Protein AF-A0A3S1EMY1-F1 (afdb_monomer_lite)

pLDDT: mean 81.62, std 15.62, range [44.19, 96.94]

Sequence (85 aa):
YGTRSFCPTCGGRVAWVDDNEAEVAIGSLDIAPTDLVPEYELWTSRRETWLHALPGTEQFEHDRPAQHSAEAPTPRSLSDIDAEI

Secondary structure (DSSP, 8-state):
-TTEEE-TTT--EEEEE-SS-EEE-GGG-SS--SS----EE--GGG--TTSPPPTT-EE-SSSPPPPP-PPPPPPPPGGGTTT--

Radius of gyration: 16.2 Å; chains: 1; bounding box: 31×34×43 Å

Foldseek 3Di:
DPQWDADPPPRHTAWRDDQADIDGDQVVDPDRDDPDDAQADALCCPPDPPDDDRPNHHYYVHDDDDDDDDGRDDDDDPVVVVPPD

Structure (mmCIF, N/CA/C/O backbone):
data_AF-A0A3S1EMY1-F1
#
_entry.id   AF-A0A3S1EMY1-F1
#
loop_
_atom_site.group_PDB
_atom_site.id
_atom_site.type_symbol
_atom_site.label_atom_id
_atom_site.label_alt_id
_atom_site.label_comp_id
_atom_site.label_asym_id
_atom_site.label_entity_id
_atom_site.label_seq_id
_atom_site.pdbx_PDB_ins_code
_atom_site.Cartn_x
_atom_site.Cartn_y
_atom_site.Cartn_z
_atom_site.occupancy
_atom_site.B_iso_or_equiv
_atom_site.auth_seq_id
_atom_site.auth_comp_id
_atom_site.auth_asym_id
_atom_site.auth_atom_id
_atom_site.pdbx_PDB_model_num
ATOM 1 N N . TYR A 1 1 ? 16.289 -4.364 -7.591 1.00 54.94 1 TYR A N 1
ATOM 2 C CA . TYR A 1 1 ? 17.273 -4.600 -6.510 1.00 54.94 1 TYR A CA 1
ATOM 3 C C . TYR A 1 1 ? 16.662 -5.599 -5.546 1.00 54.94 1 TYR A C 1
ATOM 5 O O . TYR A 1 1 ? 15.678 -5.262 -4.894 1.00 54.94 1 TYR A O 1
ATOM 13 N N . GLY A 1 2 ? 17.192 -6.825 -5.502 1.00 76.31 2 GLY A N 1
ATOM 14 C CA . GLY A 1 2 ? 16.506 -7.942 -4.842 1.00 76.31 2 GLY A CA 1
ATOM 15 C C . GLY A 1 2 ? 15.116 -8.161 -5.448 1.00 76.31 2 GLY A C 1
ATOM 16 O O . GLY A 1 2 ? 14.943 -7.991 -6.651 1.00 76.31 2 GLY A O 1
ATOM 17 N N . THR A 1 3 ? 14.130 -8.417 -4.597 1.00 77.94 3 THR A N 1
ATOM 18 C CA . THR A 1 3 ? 12.711 -8.615 -4.934 1.00 77.94 3 THR A CA 1
ATOM 19 C C . THR A 1 3 ? 11.952 -7.321 -5.270 1.00 77.94 3 THR A C 1
ATOM 21 O O . THR A 1 3 ? 10.780 -7.363 -5.621 1.00 77.94 3 THR A O 1
ATOM 24 N N . ARG A 1 4 ? 12.594 -6.140 -5.186 1.00 84.94 4 ARG A N 1
ATOM 25 C CA . ARG A 1 4 ? 11.989 -4.838 -5.544 1.00 84.94 4 ARG A CA 1
ATOM 26 C C . ARG A 1 4 ? 12.306 -4.449 -6.987 1.00 84.94 4 ARG A C 1
ATOM 28 O O . ARG A 1 4 ? 13.483 -4.298 -7.348 1.00 84.94 4 ARG A O 1
ATOM 35 N N . SER A 1 5 ? 11.257 -4.178 -7.756 1.00 87.69 5 SER A N 1
ATOM 36 C CA . SER A 1 5 ? 11.304 -3.736 -9.150 1.00 87.69 5 SER A CA 1
ATOM 37 C C . SER A 1 5 ? 11.022 -2.238 -9.274 1.00 87.69 5 SER A C 1
ATOM 39 O O . SER A 1 5 ? 10.135 -1.696 -8.609 1.00 87.69 5 SER A O 1
ATOM 41 N N . PHE A 1 6 ? 11.776 -1.571 -10.149 1.00 89.25 6 PHE A N 1
ATOM 42 C CA . PHE A 1 6 ? 11.685 -0.131 -10.397 1.00 89.25 6 PHE A CA 1
ATOM 43 C C . PHE A 1 6 ? 11.603 0.144 -11.899 1.00 89.25 6 PHE A C 1
ATOM 45 O O . PHE A 1 6 ? 12.236 -0.555 -12.690 1.00 89.25 6 PHE A O 1
ATOM 52 N N . CYS A 1 7 ? 10.853 1.175 -12.288 1.00 87.50 7 CYS A N 1
ATOM 53 C CA . CYS A 1 7 ? 10.755 1.607 -13.676 1.00 87.50 7 CYS A CA 1
ATOM 54 C C . CYS A 1 7 ? 12.102 2.196 -14.134 1.00 87.50 7 CYS A C 1
ATOM 56 O O . CYS A 1 7 ? 12.584 3.141 -13.502 1.00 87.50 7 CYS A O 1
ATOM 58 N N . PRO A 1 8 ? 12.705 1.708 -15.236 1.00 88.19 8 PRO A N 1
ATOM 59 C CA . PRO A 1 8 ? 13.998 2.207 -15.705 1.00 88.19 8 PRO A CA 1
ATOM 60 C C . PRO A 1 8 ? 13.932 3.645 -16.240 1.00 88.19 8 PRO A C 1
ATOM 62 O O . PRO A 1 8 ? 14.965 4.294 -16.367 1.00 88.19 8 PRO A O 1
ATOM 65 N N . THR A 1 9 ? 12.736 4.154 -16.549 1.00 93.25 9 THR A N 1
ATOM 66 C CA . THR A 1 9 ? 12.540 5.499 -17.105 1.00 93.25 9 THR A CA 1
ATOM 67 C C . THR A 1 9 ? 12.375 6.563 -16.024 1.00 93.25 9 THR A C 1
ATOM 69 O O . THR A 1 9 ? 12.982 7.625 -16.122 1.00 93.25 9 THR A O 1
ATOM 72 N N . CYS A 1 10 ? 11.558 6.305 -14.996 1.00 92.56 10 CYS A N 1
ATOM 73 C CA . CYS A 1 10 ? 11.226 7.304 -13.970 1.00 92.56 10 CYS A CA 1
ATOM 74 C C . CYS A 1 10 ? 11.723 6.959 -12.559 1.00 92.56 10 CYS A C 1
ATOM 76 O O . CYS A 1 10 ? 11.614 7.788 -11.661 1.00 92.56 10 CYS A O 1
ATOM 78 N N . GLY A 1 11 ? 12.239 5.747 -12.333 1.00 89.38 11 GLY A N 1
ATOM 79 C CA . GLY A 1 11 ? 12.691 5.287 -11.016 1.00 89.38 11 GLY A CA 1
ATOM 80 C C . GLY A 1 11 ? 11.568 4.948 -10.029 1.00 89.38 11 GLY A C 1
ATOM 81 O O . GLY A 1 11 ? 11.855 4.595 -8.887 1.00 89.38 11 GLY A O 1
ATOM 82 N N . GLY A 1 12 ? 10.298 5.029 -10.441 1.00 87.44 12 GLY A N 1
ATOM 83 C CA . GLY A 1 12 ? 9.155 4.666 -9.602 1.00 87.44 12 GLY A CA 1
ATOM 84 C C . GLY A 1 12 ? 9.157 3.183 -9.220 1.00 87.44 12 GLY A C 1
ATOM 85 O O . GLY A 1 12 ? 9.577 2.335 -10.010 1.00 87.44 12 GLY A O 1
ATOM 86 N N . ARG A 1 13 ? 8.684 2.865 -8.008 1.00 87.81 13 ARG A N 1
ATOM 87 C CA . ARG A 1 13 ? 8.473 1.479 -7.559 1.00 87.81 13 ARG A CA 1
ATOM 88 C C . ARG A 1 13 ? 7.336 0.859 -8.373 1.00 87.81 13 ARG A C 1
ATOM 90 O O . ARG A 1 13 ? 6.276 1.463 -8.472 1.00 87.81 13 ARG A O 1
ATOM 97 N N . VAL A 1 14 ? 7.569 -0.325 -8.935 1.00 85.44 14 VAL A N 1
ATOM 98 C CA . VAL A 1 14 ? 6.589 -1.028 -9.781 1.00 85.44 14 VAL A CA 1
ATOM 99 C C . VAL A 1 14 ? 5.921 -2.145 -8.995 1.00 85.44 14 VAL A C 1
ATOM 101 O O . VAL A 1 14 ? 4.737 -2.077 -8.698 1.00 85.44 14 VAL A O 1
ATOM 104 N N . ALA A 1 15 ? 6.702 -3.141 -8.596 1.00 88.31 15 ALA A N 1
ATOM 105 C CA . ALA A 1 15 ? 6.221 -4.228 -7.764 1.00 88.31 15 ALA A CA 1
ATOM 106 C C . ALA A 1 15 ? 7.326 -4.672 -6.816 1.00 88.31 15 ALA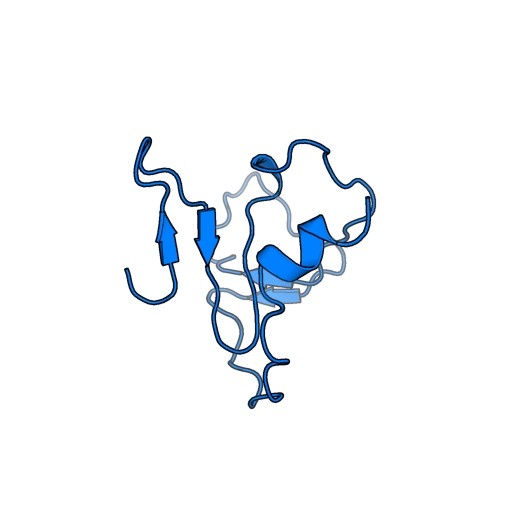 A C 1
ATOM 108 O O . ALA A 1 15 ? 8.520 -4.459 -7.063 1.00 88.31 15 ALA A O 1
ATOM 109 N N . TRP A 1 16 ? 6.918 -5.292 -5.724 1.00 89.38 16 TRP A N 1
ATOM 110 C CA . TRP A 1 16 ? 7.776 -6.196 -4.984 1.00 89.38 16 TRP A CA 1
ATOM 111 C C . TRP A 1 16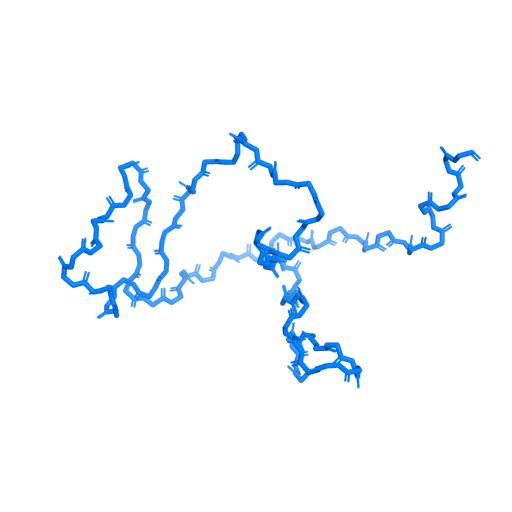 ? 7.186 -7.586 -5.105 1.00 89.38 16 TRP A C 1
ATOM 113 O O . TRP A 1 16 ? 5.992 -7.739 -4.902 1.00 89.38 16 TRP A O 1
ATOM 123 N N . VAL A 1 17 ? 7.990 -8.559 -5.506 1.00 87.88 17 VAL A N 1
ATOM 124 C CA . VAL A 1 17 ? 7.519 -9.927 -5.720 1.00 87.88 17 VAL A CA 1
ATOM 125 C C . VAL A 1 17 ? 8.513 -10.854 -5.059 1.00 87.88 17 VAL A C 1
ATOM 127 O O . VAL A 1 17 ? 9.712 -10.762 -5.341 1.00 87.88 17 VAL A O 1
ATOM 130 N N . ASP A 1 18 ? 8.021 -11.710 -4.180 1.00 83.56 18 ASP A N 1
ATOM 131 C CA . ASP A 1 18 ? 8.745 -12.880 -3.710 1.00 83.56 18 ASP A CA 1
ATOM 132 C C . ASP A 1 18 ? 8.037 -14.160 -4.181 1.00 83.56 18 ASP A C 1
ATOM 134 O O . ASP A 1 18 ? 7.171 -14.120 -5.057 1.00 83.56 18 ASP A O 1
ATOM 138 N N . ASP A 1 19 ? 8.450 -15.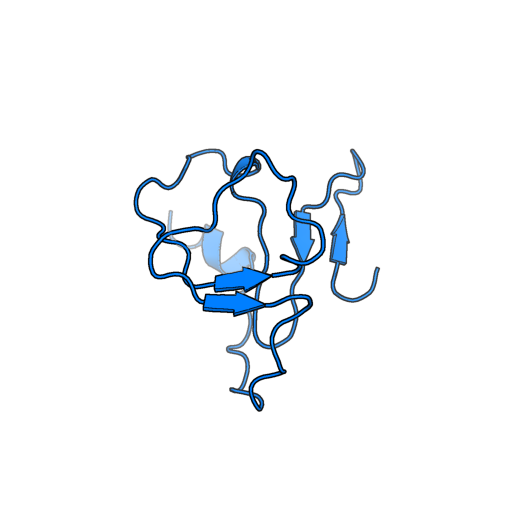311 -3.658 1.00 82.06 19 ASP A N 1
ATOM 139 C CA . ASP A 1 19 ? 7.887 -16.597 -4.068 1.00 82.06 19 ASP A CA 1
ATOM 140 C C . ASP A 1 19 ? 6.442 -16.804 -3.565 1.00 82.06 19 ASP A C 1
ATOM 142 O O . ASP A 1 19 ? 5.750 -17.710 -4.018 1.00 82.06 19 ASP A O 1
ATOM 146 N N . ASN A 1 20 ? 5.952 -15.991 -2.630 1.00 81.25 20 ASN A N 1
ATOM 147 C CA . ASN A 1 20 ? 4.661 -16.183 -1.975 1.00 81.25 20 ASN A CA 1
ATOM 148 C C . ASN A 1 20 ? 3.668 -15.048 -2.246 1.00 81.25 20 ASN A C 1
ATOM 150 O O . ASN A 1 20 ? 2.464 -15.303 -2.297 1.00 81.25 20 ASN A O 1
ATOM 154 N N . GLU A 1 21 ? 4.144 -13.820 -2.429 1.00 84.94 21 GLU A N 1
ATOM 155 C CA . GLU A 1 21 ? 3.328 -12.618 -2.513 1.00 84.94 21 GLU A CA 1
ATOM 156 C C . GLU A 1 21 ? 3.870 -11.607 -3.530 1.00 84.94 21 GLU A C 1
ATOM 158 O O . GLU A 1 21 ? 5.066 -11.501 -3.814 1.00 84.94 21 GLU A O 1
ATOM 163 N N . ALA A 1 22 ? 2.946 -10.803 -4.058 1.00 88.19 22 ALA A N 1
ATOM 164 C CA . ALA A 1 22 ? 3.253 -9.634 -4.861 1.00 88.19 22 ALA A CA 1
ATOM 165 C C . ALA A 1 22 ? 2.624 -8.391 -4.220 1.00 88.19 22 ALA A C 1
ATOM 167 O O . ALA A 1 22 ? 1.412 -8.316 -4.033 1.00 88.19 22 ALA A O 1
ATOM 168 N N . GLU A 1 23 ? 3.445 -7.388 -3.922 1.00 88.44 23 GLU A N 1
ATOM 169 C CA . GLU A 1 23 ? 3.004 -6.070 -3.480 1.00 88.44 23 GLU A CA 1
ATOM 170 C C . GLU A 1 23 ? 2.953 -5.119 -4.681 1.00 88.44 23 GLU A C 1
ATOM 172 O O . GLU A 1 23 ? 3.974 -4.847 -5.329 1.00 88.44 23 GLU A O 1
ATOM 177 N N . VAL A 1 24 ? 1.764 -4.572 -4.935 1.00 88.81 24 VAL A N 1
ATOM 178 C CA . VAL A 1 24 ? 1.504 -3.558 -5.961 1.00 88.81 24 VAL A CA 1
ATOM 179 C C . VAL A 1 24 ? 0.851 -2.350 -5.298 1.00 88.81 24 VAL A C 1
ATOM 181 O O . VAL A 1 24 ? -0.096 -2.485 -4.523 1.00 88.81 24 VAL A O 1
ATOM 184 N N . ALA A 1 25 ? 1.346 -1.148 -5.594 1.00 87.75 25 ALA A N 1
ATOM 185 C CA . ALA A 1 25 ? 0.735 0.072 -5.086 1.00 87.75 25 ALA A CA 1
ATOM 186 C C . ALA A 1 25 ? -0.599 0.320 -5.806 1.00 87.75 25 ALA A C 1
ATOM 188 O O . ALA A 1 25 ? -0.610 0.580 -7.001 1.00 87.75 25 ALA A O 1
ATOM 189 N N . ILE A 1 26 ? -1.727 0.308 -5.090 1.00 88.56 26 ILE A N 1
ATOM 190 C CA . ILE A 1 26 ? -3.063 0.496 -5.697 1.00 88.56 26 ILE A CA 1
ATOM 191 C C . ILE A 1 26 ? -3.141 1.787 -6.534 1.00 88.56 26 ILE A C 1
ATOM 193 O O . ILE A 1 26 ? -3.747 1.803 -7.600 1.00 88.56 26 ILE A O 1
ATOM 197 N N . GLY A 1 27 ? -2.474 2.858 -6.091 1.00 86.00 27 GLY A N 1
ATOM 198 C CA . GLY A 1 27 ? -2.433 4.137 -6.808 1.00 86.00 27 GLY A CA 1
ATOM 199 C C . GLY A 1 27 ? -1.685 4.115 -8.147 1.00 86.00 27 GLY A C 1
ATOM 200 O O . GLY A 1 27 ?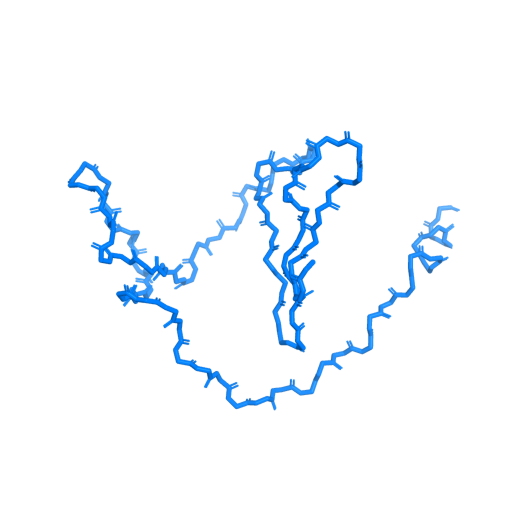 -1.710 5.120 -8.849 1.00 86.00 27 GLY A O 1
ATOM 201 N N . SER A 1 28 ? -1.009 3.017 -8.502 1.00 84.69 28 SER A N 1
ATOM 202 C CA . SER A 1 28 ? -0.378 2.844 -9.815 1.00 84.69 28 SER A CA 1
ATOM 203 C C . SER A 1 28 ? -1.272 2.143 -10.840 1.00 84.69 28 SER A C 1
ATOM 205 O O . SER A 1 28 ? -0.809 1.899 -11.950 1.00 84.69 28 SER A O 1
ATOM 207 N N . LEU A 1 29 ? -2.500 1.759 -10.479 1.00 86.81 29 LEU A N 1
ATOM 208 C CA . LEU A 1 29 ? -3.444 1.096 -11.381 1.00 86.81 29 LEU A CA 1
ATOM 209 C C . LEU A 1 29 ? -4.256 2.133 -12.167 1.00 86.81 29 LEU A C 1
ATOM 211 O O . LEU A 1 29 ? -4.731 3.110 -11.589 1.00 86.81 29 LEU A O 1
ATOM 215 N N . ASP A 1 30 ? -4.465 1.894 -13.465 1.00 89.44 30 ASP A N 1
ATOM 216 C CA . ASP A 1 30 ? -5.266 2.785 -14.323 1.00 89.44 30 ASP A CA 1
ATOM 217 C C . ASP A 1 30 ? -6.740 2.832 -13.895 1.00 89.44 30 ASP A C 1
ATOM 219 O O . ASP A 1 30 ? -7.407 3.863 -13.993 1.00 89.44 30 ASP A O 1
ATOM 223 N N . ILE A 1 31 ? -7.249 1.702 -13.401 1.00 91.81 31 ILE A N 1
ATOM 224 C CA . ILE A 1 31 ? -8.599 1.563 -12.862 1.00 91.81 31 ILE A CA 1
ATOM 225 C C . ILE A 1 31 ? -8.468 1.250 -11.377 1.00 91.81 31 ILE A C 1
ATOM 227 O O . ILE A 1 31 ? -7.880 0.237 -10.998 1.00 91.81 31 ILE A O 1
ATOM 231 N N . ALA A 1 32 ? -9.031 2.116 -10.535 1.00 87.81 32 ALA A N 1
ATOM 232 C CA . ALA A 1 32 ? -9.036 1.904 -9.097 1.00 87.81 32 ALA A CA 1
ATOM 233 C C . ALA A 1 32 ? -9.974 0.734 -8.741 1.00 87.81 32 ALA A C 1
ATOM 235 O O . ALA A 1 32 ? -11.172 0.818 -9.032 1.00 87.81 32 ALA A O 1
ATOM 236 N N . PRO A 1 33 ? -9.475 -0.335 -8.098 1.00 87.88 33 PRO A N 1
ATOM 237 C CA . PRO A 1 33 ? -10.339 -1.370 -7.557 1.00 87.88 33 PRO A CA 1
ATOM 238 C C . PRO A 1 33 ? -11.126 -0.802 -6.369 1.00 87.88 33 PRO A C 1
ATOM 240 O O . PRO A 1 33 ? -10.584 -0.060 -5.548 1.00 87.88 33 PRO A O 1
ATOM 243 N N . THR A 1 34 ? -12.414 -1.128 -6.280 1.00 86.44 34 THR A N 1
ATOM 244 C CA . THR A 1 34 ? -13.320 -0.570 -5.256 1.00 86.44 34 THR A CA 1
ATOM 245 C C . THR A 1 34 ? -13.806 -1.598 -4.238 1.00 86.44 34 THR A C 1
ATOM 247 O O . THR A 1 34 ? -14.531 -1.247 -3.314 1.00 86.44 34 THR A O 1
ATOM 250 N N . ASP A 1 35 ? -13.446 -2.862 -4.417 1.00 90.94 35 ASP A N 1
ATOM 251 C CA . ASP A 1 35 ? -13.924 -4.019 -3.657 1.00 90.94 35 ASP A CA 1
ATOM 252 C C . ASP A 1 35 ? -12.838 -4.676 -2.791 1.00 90.94 35 ASP A C 1
ATOM 254 O O . ASP A 1 35 ? -13.116 -5.639 -2.078 1.00 90.94 35 ASP A O 1
ATOM 258 N N . LEU A 1 36 ? -11.615 -4.141 -2.802 1.00 90.38 36 LEU A N 1
ATOM 259 C CA . LEU A 1 36 ? -10.538 -4.628 -1.947 1.00 90.38 36 LEU A CA 1
ATOM 260 C C . LEU A 1 36 ? -10.769 -4.215 -0.491 1.00 90.38 36 LEU A C 1
ATOM 262 O O . LEU A 1 36 ? -10.949 -3.035 -0.182 1.00 90.38 36 LEU A O 1
ATOM 266 N N . VAL A 1 37 ? -10.699 -5.195 0.409 1.00 91.19 37 VAL A N 1
ATOM 267 C CA . VAL A 1 37 ? -10.772 -4.995 1.859 1.00 91.19 37 VAL A CA 1
ATOM 268 C C . VAL A 1 37 ? -9.423 -5.379 2.475 1.00 91.19 37 VAL A C 1
ATOM 270 O O . VAL A 1 37 ? -8.939 -6.476 2.203 1.00 91.19 37 VAL A O 1
ATOM 273 N N . PRO A 1 38 ? -8.796 -4.514 3.291 1.00 91.69 38 PRO A N 1
ATOM 274 C CA . PRO A 1 38 ? -7.511 -4.823 3.914 1.00 91.69 38 PRO A CA 1
ATOM 275 C C . PRO A 1 38 ? -7.604 -5.976 4.920 1.00 91.69 38 PRO A C 1
ATOM 277 O O . PRO A 1 38 ? -8.358 -5.901 5.892 1.00 91.69 38 PRO A O 1
ATOM 280 N N . GLU A 1 39 ? -6.788 -7.011 4.722 1.00 92.00 39 GLU A N 1
ATOM 281 C CA . GLU A 1 39 ? -6.696 -8.156 5.639 1.0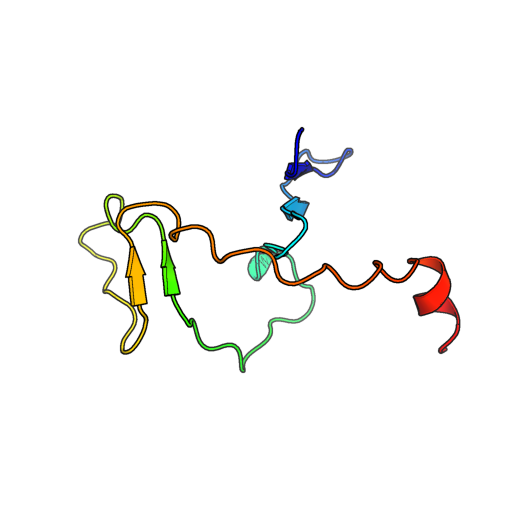0 92.00 39 GLU A CA 1
ATOM 282 C C . GLU A 1 39 ? -5.732 -7.898 6.807 1.00 92.00 39 GLU A C 1
ATOM 284 O O . GLU A 1 39 ? -6.013 -8.283 7.945 1.00 92.00 39 GLU A O 1
ATOM 289 N N . TYR A 1 40 ? -4.636 -7.171 6.557 1.00 93.44 40 TYR A N 1
ATOM 290 C CA . TYR A 1 40 ? -3.646 -6.812 7.576 1.00 93.44 40 TYR A CA 1
ATOM 291 C C . TYR A 1 40 ? -3.022 -5.416 7.375 1.00 93.44 40 TYR A C 1
ATOM 293 O O . TYR A 1 40 ? -3.018 -4.857 6.278 1.00 93.44 40 TYR A O 1
ATOM 301 N N . GLU A 1 41 ? -2.450 -4.870 8.451 1.00 94.75 41 GLU A N 1
ATOM 302 C CA . GLU A 1 41 ? -1.626 -3.661 8.489 1.00 94.75 41 GLU A CA 1
ATOM 303 C C . GLU A 1 41 ? -0.220 -4.016 8.990 1.00 94.75 41 GLU A C 1
ATOM 305 O O . GLU A 1 41 ? -0.066 -4.606 10.060 1.00 94.75 41 GLU A O 1
ATOM 310 N N . LEU A 1 42 ? 0.813 -3.625 8.241 1.00 93.75 42 LEU A N 1
ATOM 311 C CA . LEU A 1 42 ? 2.216 -3.797 8.635 1.00 93.75 42 LEU A CA 1
ATOM 312 C C . LEU A 1 42 ? 2.817 -2.481 9.121 1.00 93.75 42 LEU A C 1
ATOM 314 O O . LEU A 1 42 ? 2.353 -1.398 8.760 1.00 93.75 42 LEU A O 1
ATOM 318 N N . TRP A 1 43 ? 3.905 -2.578 9.885 1.00 95.25 43 TRP A N 1
ATOM 319 C CA . TRP A 1 43 ? 4.679 -1.423 10.354 1.00 95.25 43 TRP A CA 1
ATOM 320 C C . TRP A 1 43 ? 3.856 -0.393 11.145 1.00 95.25 43 TRP A C 1
ATOM 322 O O . TRP A 1 43 ? 4.135 0.809 11.106 1.00 95.25 43 TRP A O 1
ATOM 332 N N . THR A 1 44 ? 2.866 -0.851 11.915 1.00 95.94 44 THR A N 1
ATOM 333 C CA . THR A 1 44 ? 1.978 0.021 12.706 1.00 95.94 44 THR A CA 1
ATOM 334 C C . THR A 1 44 ? 2.716 0.812 13.788 1.00 95.94 44 THR A C 1
ATOM 336 O O . THR A 1 44 ? 2.226 1.847 14.233 1.00 95.94 44 THR A O 1
ATOM 339 N N . SER A 1 45 ? 3.942 0.406 14.139 1.00 95.19 45 SER A N 1
ATOM 340 C CA . SER A 1 45 ? 4.864 1.168 14.994 1.00 95.19 45 SER A CA 1
ATOM 341 C C . SER A 1 45 ? 5.192 2.567 14.452 1.00 95.19 45 SER A C 1
ATOM 343 O O . SER A 1 45 ? 5.565 3.452 15.220 1.00 95.19 45 SER A O 1
ATOM 345 N N . ARG A 1 46 ? 5.044 2.784 13.138 1.00 96.94 46 ARG A N 1
ATOM 346 C CA . ARG A 1 46 ? 5.236 4.080 12.465 1.00 96.94 46 ARG A CA 1
ATOM 347 C C . ARG A 1 46 ? 3.925 4.790 12.140 1.00 96.94 46 ARG A C 1
ATOM 349 O O . ARG A 1 46 ? 3.933 5.760 11.387 1.00 96.94 46 ARG A O 1
ATOM 356 N N . ARG A 1 47 ? 2.794 4.294 12.647 1.00 96.19 47 ARG A N 1
ATOM 357 C CA . ARG A 1 47 ? 1.493 4.902 12.389 1.00 96.19 47 ARG A CA 1
ATOM 358 C C . ARG A 1 47 ? 1.436 6.284 13.023 1.00 96.19 47 ARG A C 1
ATOM 360 O O . ARG A 1 47 ? 1.638 6.447 14.224 1.00 96.19 47 ARG A O 1
ATOM 367 N N . GLU A 1 48 ? 1.107 7.266 12.199 1.00 96.94 48 GLU A N 1
ATOM 368 C CA . GLU A 1 48 ? 0.859 8.624 12.655 1.00 96.94 48 GLU A CA 1
ATOM 369 C C . GLU A 1 48 ? -0.373 8.679 13.562 1.00 96.94 48 GLU A C 1
ATOM 371 O O . GLU A 1 48 ? -1.380 8.028 13.298 1.00 96.94 48 GLU A O 1
ATOM 376 N N . THR A 1 49 ? -0.338 9.516 14.597 1.00 93.25 49 THR A N 1
ATOM 377 C CA . THR A 1 49 ? -1.407 9.595 15.611 1.00 93.25 49 THR A CA 1
ATOM 378 C C . THR A 1 49 ? -2.779 9.972 15.036 1.00 93.25 49 THR A C 1
ATOM 380 O O . THR A 1 49 ? -3.807 9.681 15.643 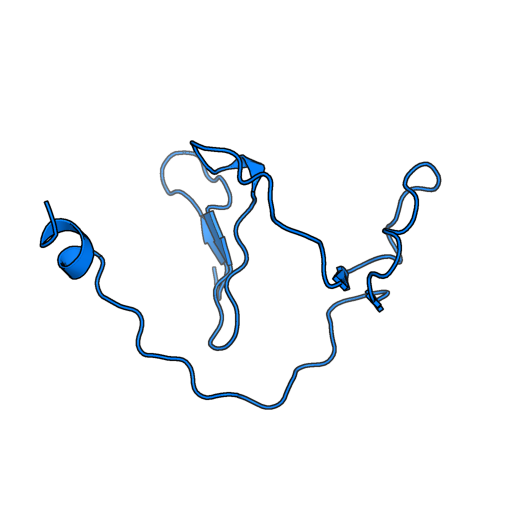1.00 93.25 49 THR A O 1
ATOM 383 N N . TRP A 1 50 ? -2.812 10.633 13.876 1.00 96.56 50 TRP A N 1
ATOM 384 C CA . TRP A 1 50 ? -4.053 11.005 13.194 1.00 96.56 50 TRP A CA 1
ATOM 385 C C . TRP A 1 50 ? -4.662 9.863 12.366 1.00 96.56 50 TRP A C 1
ATOM 387 O O . TRP A 1 50 ? -5.833 9.948 12.002 1.00 96.56 50 TRP A O 1
ATOM 397 N N . LEU A 1 51 ? -3.897 8.813 12.051 1.00 95.12 51 LEU A N 1
ATOM 398 C CA . LEU A 1 51 ? -4.368 7.676 11.267 1.00 95.12 51 LEU A CA 1
ATOM 399 C C . LEU A 1 51 ? -4.908 6.602 12.215 1.00 95.12 51 LEU A C 1
ATOM 401 O O . LEU A 1 51 ? -4.202 6.120 13.097 1.00 95.12 51 LEU A O 1
ATOM 405 N N . HIS A 1 52 ? -6.171 6.222 12.042 1.00 94.19 52 HIS A N 1
ATOM 406 C CA . HIS A 1 52 ? -6.788 5.170 12.845 1.00 94.19 52 HIS A CA 1
ATOM 407 C C . HIS A 1 52 ? -6.444 3.783 12.301 1.00 94.19 52 HIS A C 1
ATOM 409 O O . HIS A 1 52 ? -6.240 3.613 11.102 1.00 94.19 52 HIS A O 1
ATOM 415 N N . ALA A 1 53 ? -6.420 2.792 13.193 1.00 94.88 53 ALA A N 1
ATOM 416 C CA . ALA A 1 53 ? -6.357 1.392 12.798 1.00 94.88 53 ALA A CA 1
ATOM 417 C C . ALA A 1 53 ? -7.553 1.013 11.921 1.00 94.88 53 ALA A C 1
ATOM 419 O O . ALA A 1 53 ? -8.679 1.460 12.176 1.00 94.88 53 ALA A O 1
ATOM 420 N N . LEU A 1 54 ? -7.316 0.150 10.939 1.00 93.50 54 LEU A N 1
ATOM 421 C CA . LEU A 1 54 ? -8.383 -0.347 10.087 1.00 93.50 54 LEU A CA 1
ATOM 422 C C . LEU A 1 54 ? -9.261 -1.347 10.866 1.00 93.50 54 LEU A C 1
ATOM 424 O O . LEU A 1 54 ? -8.739 -2.252 11.526 1.00 93.50 54 LEU A O 1
ATOM 428 N N . PRO A 1 55 ? -10.600 -1.187 10.859 1.00 92.25 55 PRO A N 1
ATOM 429 C CA . PRO A 1 55 ? -11.481 -2.067 11.619 1.00 92.25 55 PRO A CA 1
ATOM 430 C C . PRO A 1 55 ? -11.428 -3.509 11.109 1.00 92.25 55 PRO A C 1
ATOM 432 O O . PRO A 1 55 ? -11.659 -3.759 9.932 1.00 92.25 55 PRO A O 1
ATOM 435 N N . GLY A 1 56 ? -11.205 -4.464 12.014 1.00 89.88 56 GLY A N 1
ATOM 436 C CA . GLY A 1 56 ? -11.215 -5.895 11.681 1.00 89.88 56 GLY A CA 1
ATOM 437 C C . GLY A 1 56 ? -9.953 -6.399 10.975 1.00 89.88 56 GLY A C 1
ATOM 438 O O . GLY A 1 56 ? -9.908 -7.564 10.598 1.00 89.88 56 GLY A O 1
ATOM 439 N N . THR A 1 57 ? -8.941 -5.547 10.837 1.00 94.06 57 THR A N 1
ATOM 440 C CA . THR A 1 57 ? -7.679 -5.851 10.165 1.00 94.06 57 THR A CA 1
ATOM 441 C C . THR A 1 57 ? -6.618 -6.256 11.193 1.00 94.06 57 THR A C 1
ATOM 443 O O . THR A 1 57 ? -6.489 -5.625 12.248 1.00 94.06 57 THR A O 1
ATOM 446 N N . GLU A 1 58 ? -5.864 -7.323 10.917 1.00 94.75 58 GLU A N 1
ATOM 447 C CA . GLU A 1 58 ? -4.766 -7.751 11.791 1.00 94.75 58 GLU A CA 1
ATOM 448 C C . GLU A 1 58 ? -3.636 -6.711 11.774 1.00 94.75 58 GLU A C 1
ATOM 450 O O . GLU A 1 58 ? -3.347 -6.123 10.737 1.00 94.75 58 GLU A O 1
ATOM 455 N N . GLN A 1 59 ? -2.997 -6.447 12.914 1.00 95.25 59 GLN A N 1
ATOM 456 C CA . GLN A 1 59 ? -2.018 -5.364 13.035 1.00 95.25 59 GLN A CA 1
ATOM 457 C C . GLN A 1 59 ? -0.659 -5.881 13.482 1.00 95.25 59 GLN A C 1
ATOM 459 O O . GLN A 1 59 ? -0.541 -6.525 14.524 1.00 95.25 59 GLN A O 1
ATOM 464 N N . PHE A 1 60 ? 0.375 -5.509 12.733 1.00 95.56 60 PHE A N 1
ATOM 465 C CA . PHE A 1 60 ? 1.753 -5.902 12.985 1.00 95.56 60 PHE A CA 1
ATOM 466 C C . PHE A 1 60 ? 2.646 -4.674 13.152 1.00 95.56 60 PHE A C 1
ATOM 468 O O . PHE A 1 60 ? 2.656 -3.767 12.321 1.00 95.56 60 PHE A O 1
ATOM 475 N N . GLU A 1 61 ? 3.456 -4.656 14.211 1.00 95.12 61 GLU A N 1
ATOM 476 C CA . GLU A 1 61 ? 4.413 -3.566 14.452 1.00 95.12 61 GLU A CA 1
ATOM 477 C C . GLU A 1 61 ? 5.515 -3.480 13.375 1.00 95.12 61 GLU A C 1
ATOM 479 O O . GLU A 1 61 ? 6.146 -2.430 13.231 1.00 95.12 61 GLU A O 1
ATOM 484 N N . HIS A 1 62 ? 5.729 -4.569 12.626 1.00 93.62 62 HIS A N 1
ATOM 485 C CA . HIS A 1 62 ? 6.774 -4.779 11.617 1.00 93.62 62 HIS A CA 1
ATOM 486 C C . HIS A 1 62 ? 6.194 -5.609 10.452 1.00 93.62 62 HIS A C 1
ATOM 488 O O . HIS A 1 62 ? 4.978 -5.617 10.251 1.00 93.62 62 HIS A O 1
ATOM 494 N N . ASP A 1 63 ? 7.046 -6.322 9.710 1.00 89.25 63 ASP A N 1
ATOM 495 C CA . ASP A 1 63 ? 6.620 -7.348 8.756 1.00 89.25 63 ASP A CA 1
ATOM 496 C C . ASP A 1 63 ? 5.840 -8.484 9.446 1.00 89.25 63 ASP A C 1
ATOM 498 O O . ASP A 1 63 ? 6.037 -8.782 10.631 1.00 89.25 63 ASP A O 1
ATOM 502 N N . ARG A 1 64 ? 4.958 -9.140 8.685 1.00 88.00 64 ARG A N 1
ATOM 503 C CA . ARG A 1 64 ? 4.227 -10.328 9.136 1.00 88.00 64 ARG A CA 1
ATOM 504 C C . ARG A 1 64 ? 5.212 -11.484 9.365 1.00 88.00 64 ARG A C 1
ATOM 506 O O . ARG A 1 64 ? 6.162 -11.627 8.592 1.00 88.00 64 ARG A O 1
ATOM 513 N N . PRO A 1 65 ? 5.006 -12.345 10.378 1.00 83.69 65 PRO A N 1
ATOM 514 C CA . PRO A 1 65 ? 5.785 -13.571 10.506 1.00 83.69 65 PRO A CA 1
ATOM 515 C C . PRO A 1 65 ? 5.672 -14.405 9.224 1.00 83.69 65 PRO A C 1
ATOM 517 O O . PRO A 1 65 ? 4.563 -14.619 8.734 1.00 83.69 65 PRO A O 1
ATOM 520 N N . ALA A 1 66 ? 6.802 -14.872 8.683 1.00 71.50 66 ALA A N 1
ATOM 521 C CA . ALA A 1 66 ? 6.815 -15.658 7.452 1.00 71.50 66 ALA A CA 1
ATOM 522 C C . ALA A 1 66 ? 5.885 -16.876 7.580 1.00 71.50 66 ALA A C 1
ATOM 524 O O . ALA A 1 66 ? 6.055 -17.705 8.480 1.00 71.50 66 ALA A O 1
ATOM 525 N N . GLN A 1 67 ? 4.902 -16.990 6.685 1.00 61.38 67 GLN A N 1
ATOM 526 C CA . GLN A 1 67 ? 4.130 -18.220 6.558 1.00 61.38 67 GLN A CA 1
ATOM 527 C C . GLN A 1 67 ? 4.982 -19.250 5.821 1.00 61.38 67 GLN A C 1
ATOM 529 O O . GLN A 1 67 ? 5.611 -18.942 4.813 1.00 61.38 67 GLN A O 1
ATOM 534 N N . HIS A 1 68 ? 5.052 -20.465 6.366 1.00 49.22 68 HIS A N 1
ATOM 535 C CA . HIS A 1 68 ? 5.795 -21.561 5.751 1.00 49.22 68 HIS A CA 1
ATOM 536 C C . HIS A 1 68 ? 5.302 -21.765 4.311 1.00 49.22 68 HIS A C 1
ATOM 538 O O . HIS A 1 68 ? 4.100 -21.862 4.073 1.00 49.22 68 HIS A O 1
ATOM 544 N N . SER A 1 69 ? 6.261 -21.805 3.392 1.00 48.94 69 SER A N 1
ATOM 545 C CA . SER A 1 69 ? 6.138 -21.788 1.937 1.00 48.94 69 SER A CA 1
ATOM 546 C C . SER A 1 69 ? 4.968 -22.613 1.394 1.00 48.94 69 SER A C 1
ATOM 548 O O . SER A 1 69 ? 5.009 -23.843 1.400 1.00 48.94 69 SER A O 1
ATOM 550 N N . ALA A 1 70 ? 3.950 -21.939 0.862 1.00 50.09 70 ALA A N 1
ATOM 551 C CA . ALA A 1 70 ? 3.125 -22.532 -0.182 1.00 50.09 70 ALA A CA 1
ATOM 552 C C . ALA A 1 70 ? 3.888 -22.386 -1.506 1.00 50.09 70 ALA A C 1
ATOM 554 O O . ALA A 1 70 ? 4.430 -21.319 -1.789 1.00 50.09 70 ALA A O 1
ATOM 555 N N . GLU A 1 71 ? 3.989 -23.471 -2.268 1.00 45.00 71 GLU A N 1
ATOM 556 C CA . GLU A 1 71 ? 4.685 -23.515 -3.555 1.00 45.00 71 GLU A CA 1
ATOM 557 C C . GLU A 1 71 ? 4.111 -22.468 -4.521 1.00 45.00 71 GLU A C 1
ATOM 559 O O . GLU A 1 71 ? 2.906 -22.450 -4.785 1.00 45.00 71 GLU A O 1
ATOM 564 N N . ALA A 1 72 ? 4.976 -21.578 -5.013 1.00 52.56 72 ALA A N 1
ATOM 565 C CA . ALA A 1 72 ? 4.602 -20.516 -5.934 1.00 52.56 72 ALA A CA 1
ATOM 566 C C . ALA A 1 72 ? 4.053 -21.120 -7.238 1.00 52.56 72 ALA A C 1
ATOM 568 O O . ALA A 1 72 ? 4.743 -21.937 -7.862 1.00 52.56 72 ALA A O 1
ATOM 569 N N . PRO A 1 73 ? 2.858 -20.730 -7.717 1.00 54.44 73 PRO A N 1
ATOM 570 C CA . PRO A 1 73 ? 2.445 -21.084 -9.066 1.00 54.44 73 PRO A CA 1
ATOM 571 C C . PRO A 1 73 ? 3.416 -20.454 -10.070 1.00 54.44 73 PRO A C 1
ATOM 573 O O . PRO A 1 73 ? 3.832 -19.306 -9.911 1.00 54.44 73 PRO A O 1
ATOM 576 N N . THR A 1 74 ? 3.780 -21.200 -11.117 1.00 58.78 74 THR A N 1
ATOM 577 C CA . THR A 1 74 ? 4.670 -20.690 -12.165 1.00 58.78 74 THR A CA 1
ATOM 578 C C . THR A 1 74 ? 4.089 -19.392 -12.735 1.00 58.78 74 THR A C 1
ATOM 580 O O . THR A 1 74 ? 2.939 -19.408 -13.189 1.00 58.78 74 THR A O 1
ATOM 583 N N . PRO A 1 75 ? 4.834 -18.269 -12.710 1.00 60.41 75 PRO A N 1
ATOM 584 C CA . PRO A 1 75 ? 4.339 -17.019 -13.265 1.00 60.41 75 PRO A CA 1
ATOM 585 C C . PRO A 1 75 ? 3.998 -17.238 -14.740 1.00 60.41 75 PRO A C 1
ATOM 587 O O . PRO A 1 75 ? 4.823 -17.747 -15.503 1.00 60.41 75 PRO A O 1
ATOM 590 N N . ARG A 1 76 ? 2.766 -16.893 -15.134 1.00 62.50 76 ARG A N 1
ATOM 591 C CA . ARG A 1 76 ? 2.370 -16.933 -16.547 1.00 62.50 76 ARG A CA 1
ATOM 592 C C . ARG A 1 76 ? 3.198 -15.917 -17.322 1.00 62.50 76 ARG A C 1
ATOM 594 O O . ARG A 1 76 ? 3.472 -14.826 -16.817 1.00 62.50 76 ARG A O 1
ATOM 601 N N . SER A 1 77 ? 3.607 -16.280 -18.532 1.00 69.31 77 SER A N 1
ATOM 602 C CA . SER A 1 77 ? 4.379 -15.379 -19.376 1.00 69.31 77 SER A CA 1
ATOM 603 C C . SER A 1 77 ? 3.508 -14.193 -19.786 1.00 69.31 77 SER A C 1
ATOM 605 O O . SER A 1 77 ? 2.327 -14.353 -20.079 1.00 69.31 77 SER A O 1
ATOM 607 N N . LEU A 1 78 ? 4.094 -12.994 -19.865 1.00 57.41 78 LEU A N 1
ATOM 608 C CA . LEU A 1 78 ? 3.408 -11.815 -20.411 1.00 57.41 78 LEU A CA 1
ATOM 609 C C . LEU A 1 78 ? 2.942 -12.051 -21.859 1.00 57.41 78 LEU A C 1
ATOM 611 O O . LEU A 1 78 ? 1.917 -11.516 -22.261 1.00 57.41 78 LEU A O 1
ATOM 615 N N . SER A 1 79 ? 3.637 -12.915 -22.608 1.00 65.50 79 SER A N 1
ATOM 616 C CA . SER A 1 79 ? 3.219 -13.353 -23.948 1.00 65.50 79 SER A CA 1
ATOM 617 C C . SER A 1 79 ? 1.921 -14.162 -23.966 1.00 65.50 79 SER A C 1
ATOM 619 O O . SER A 1 79 ? 1.327 -14.318 -25.027 1.00 65.50 79 SER A O 1
ATOM 621 N N . ASP A 1 80 ? 1.500 -14.699 -22.819 1.00 60.62 80 ASP A N 1
ATOM 622 C CA . ASP A 1 80 ? 0.281 -15.501 -22.705 1.00 60.62 80 ASP A CA 1
ATOM 623 C C . ASP A 1 80 ? -0.964 -14.611 -22.530 1.00 60.62 80 ASP A C 1
ATOM 625 O O . ASP A 1 80 ? -2.082 -15.099 -22.662 1.00 60.62 80 ASP A O 1
ATOM 629 N N . ILE A 1 81 ? -0.786 -13.311 -22.252 1.00 57.16 81 ILE A N 1
ATOM 630 C CA . ILE A 1 81 ? -1.872 -12.331 -22.068 1.00 57.16 81 ILE A CA 1
ATOM 631 C C . ILE A 1 81 ? -2.373 -11.799 -23.419 1.00 57.16 81 ILE A C 1
ATOM 633 O O . ILE A 1 81 ? -3.572 -11.606 -23.601 1.00 57.16 81 ILE A O 1
ATOM 637 N N . ASP A 1 82 ? -1.479 -11.637 -24.396 1.00 49.88 82 ASP A N 1
ATOM 638 C CA . ASP A 1 82 ? -1.818 -11.135 -25.738 1.00 49.88 82 ASP A CA 1
ATOM 639 C C . ASP A 1 82 ? -2.550 -12.174 -26.618 1.00 49.88 82 ASP A C 1
ATOM 641 O O . ASP A 1 82 ? -2.872 -11.896 -27.772 1.00 49.88 82 ASP A O 1
ATOM 645 N N . ALA A 1 83 ? -2.809 -13.378 -26.097 1.00 54.09 83 ALA A N 1
ATOM 646 C CA . ALA A 1 83 ? -3.459 -14.475 -26.817 1.00 54.09 83 ALA A CA 1
ATOM 647 C C . ALA A 1 83 ? -4.986 -14.572 -26.591 1.00 54.09 83 ALA A C 1
ATOM 649 O O . ALA A 1 83 ? -5.622 -15.436 -27.195 1.00 54.09 83 ALA A O 1
ATOM 650 N N . GLU A 1 84 ? -5.578 -13.713 -25.750 1.00 48.53 84 GLU A N 1
ATOM 651 C CA . GLU A 1 84 ? -7.027 -13.689 -25.448 1.00 48.53 84 GLU A CA 1
ATOM 652 C C . GLU A 1 84 ? -7.771 -12.435 -25.966 1.00 48.53 84 GLU A C 1
ATOM 654 O O . GLU A 1 84 ? -8.856 -12.111 -25.477 1.00 48.53 84 GLU A O 1
ATOM 659 N N . ILE A 1 85 ? -7.240 -11.750 -26.988 1.00 44.19 85 ILE A N 1
ATOM 660 C CA . ILE A 1 85 ? -7.960 -10.699 -27.743 1.00 44.19 85 ILE A CA 1
ATOM 661 C C . ILE A 1 85 ? -8.183 -11.131 -29.193 1.00 44.19 85 ILE A C 1
ATOM 663 O O . ILE A 1 85 ? -7.204 -11.556 -29.846 1.00 44.19 85 ILE A O 1
#